Protein AF-0000000072264692 (afdb_homodimer)

Solvent-accessible surface area (backbone atoms only — not comparable to full-atom values): 5862 Å² total; per-residue (Å²): 126,86,72,78,76,50,57,58,57,48,31,52,51,46,29,54,54,33,54,54,47,29,55,50,27,54,73,52,68,33,67,65,50,26,48,38,32,51,54,33,30,50,49,28,50,50,49,37,49,54,50,61,74,71,109,126,86,72,78,78,51,56,58,54,48,30,53,52,48,29,54,53,32,53,54,47,28,54,51,27,54,74,52,68,35,68,66,48,26,49,37,33,51,53,35,30,50,49,27,50,51,50,37,49,52,50,60,72,71,108

Nearest PDB structures (foldseek):
  6zw4-assembly1_A  TM=9.712E-01  e=7.419E+00  Nostoc punctiforme
  6zw5-assembly1_A  TM=9.765E-01  e=9.019E+00  Nostoc punctiforme
  4b6x-assembly2_B  TM=6.486E-01  e=2.981E+00  Pseudomonas syringae pv. pisi
  6zw4-assembly1_A  TM=9.714E-01  e=7.419E+00  Nostoc punctiforme
  6zw5-assembly1_A  TM=9.768E-01  e=9.019E+00  Nostoc punctiforme

pLDDT: mean 96.24, std 6.37, range [61.22, 98.94]

Secondary structure (DSSP, 8-state):
--PPPPHHHHHHHHHHHHHHHHHHHHHTT-HHHHHHHHHHHHHHHHHHHHHHHH-/---PPPHHHHHHHHHHHHHHHHHHHHHTT-HHHHHHHHHHHHHHHHHHHHHHHH-

Structure (mmCIF, N/CA/C/O backbone):
data_AF-0000000072264692-model_v1
#
loop_
_entity.id
_entity.type
_entity.pdbx_description
1 polymer 'Uncharacterized protein'
#
loop_
_atom_site.group_PDB
_atom_site.id
_atom_site.type_symbol
_atom_site.label_atom_id
_atom_site.label_alt_id
_atom_site.label_comp_id
_atom_site.label_asym_id
_atom_site.label_entity_id
_atom_site.label_seq_id
_atom_site.pdbx_PDB_ins_code
_atom_site.Cartn_x
_atom_site.Cartn_y
_atom_site.Cartn_z
_atom_site.occupancy
_atom_site.B_iso_or_equiv
_atom_site.auth_seq_id
_atom_site.auth_comp_id
_atom_site.auth_asym_id
_atom_site.auth_atom_id
_atom_site.pdbx_PDB_model_num
ATOM 1 N N . MET A 1 1 ? -19.578 -17.266 -13.141 1 61.22 1 MET A N 1
ATOM 2 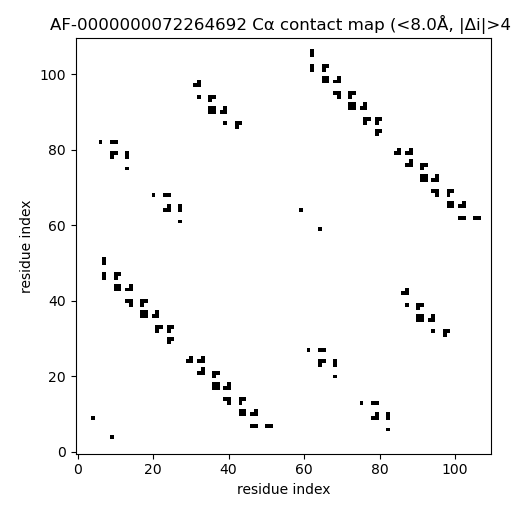C CA . MET A 1 1 ? -18.75 -17.562 -11.984 1 61.22 1 MET A CA 1
ATOM 3 C C . MET A 1 1 ? -17.531 -16.641 -11.945 1 61.22 1 MET A C 1
ATOM 5 O O . MET A 1 1 ? -16.891 -16.422 -12.969 1 61.22 1 MET A O 1
ATOM 9 N N . GLN A 1 2 ? -17.578 -15.75 -11.039 1 72.81 2 GLN A N 1
ATOM 10 C CA . GLN A 1 2 ? -16.422 -14.859 -11.102 1 72.81 2 GLN A CA 1
ATOM 11 C C . GLN A 1 2 ? -15.141 -15.609 -10.758 1 72.81 2 GLN A C 1
ATOM 13 O O . GLN A 1 2 ? -15.039 -16.219 -9.695 1 72.81 2 GLN A O 1
ATOM 18 N N . ARG A 1 3 ? -14.375 -16 -11.633 1 88.75 3 ARG A N 1
ATOM 19 C CA . ARG A 1 3 ? -13.117 -16.734 -11.477 1 88.75 3 ARG A CA 1
ATOM 20 C C . ARG A 1 3 ? -12.234 -16.078 -10.422 1 88.75 3 ARG A C 1
ATOM 22 O O . ARG A 1 3 ? -12.172 -14.852 -10.336 1 88.75 3 ARG A O 1
ATOM 29 N N . ARG A 1 4 ? -11.812 -16.969 -9.555 1 91.25 4 ARG A N 1
ATOM 30 C CA . ARG A 1 4 ? -10.867 -16.484 -8.547 1 91.25 4 ARG A CA 1
ATOM 31 C C . ARG A 1 4 ? -9.617 -15.914 -9.203 1 91.25 4 ARG A C 1
ATOM 33 O O . ARG A 1 4 ? -9.094 -16.484 -10.156 1 91.25 4 ARG A O 1
ATOM 40 N N . ALA A 1 5 ? -9.164 -14.805 -8.75 1 94.75 5 ALA A N 1
ATOM 41 C CA . ALA A 1 5 ? -7.965 -14.18 -9.305 1 94.75 5 ALA A CA 1
ATOM 42 C C . ALA A 1 5 ? -6.738 -15.062 -9.078 1 94.75 5 ALA A C 1
ATOM 44 O O . ALA A 1 5 ? -6.586 -15.664 -8.016 1 94.75 5 ALA A O 1
ATOM 45 N N . THR A 1 6 ? -5.867 -15.281 -10.086 1 95.56 6 THR A N 1
ATOM 46 C CA . THR A 1 6 ? -4.566 -15.93 -9.93 1 95.56 6 THR A CA 1
ATOM 47 C C . THR A 1 6 ? -3.629 -15.062 -9.094 1 95.56 6 THR A C 1
ATOM 49 O O . THR A 1 6 ? -3.883 -13.867 -8.906 1 95.56 6 THR A O 1
ATOM 52 N N . ARG A 1 7 ? -2.564 -15.578 -8.664 1 95.69 7 ARG A N 1
ATOM 53 C CA . ARG A 1 7 ? -1.562 -14.812 -7.93 1 95.69 7 ARG A CA 1
ATOM 54 C C . ARG A 1 7 ? -1.021 -13.664 -8.781 1 95.69 7 ARG A C 1
ATOM 56 O O . ARG A 1 7 ? -0.831 -12.555 -8.281 1 95.69 7 ARG A O 1
ATOM 63 N N . ARG A 1 8 ? -0.726 -13.969 -9.992 1 97 8 ARG A N 1
ATOM 64 C CA . ARG A 1 8 ? -0.216 -12.953 -10.906 1 97 8 ARG A CA 1
ATOM 65 C C . ARG A 1 8 ? -1.175 -11.773 -11.008 1 97 8 ARG A C 1
ATOM 67 O O . ARG A 1 8 ? -0.751 -10.617 -10.953 1 97 8 ARG A O 1
ATOM 74 N N . GLU A 1 9 ? -2.461 -12.094 -11.164 1 97.44 9 GLU A N 1
ATOM 75 C CA . GLU A 1 9 ? -3.477 -11.047 -11.242 1 97.44 9 GLU A CA 1
ATOM 76 C C . GLU A 1 9 ? -3.527 -10.234 -9.953 1 97.44 9 GLU A C 1
ATOM 78 O O . GLU A 1 9 ? -3.721 -9.016 -9.984 1 97.44 9 GLU A O 1
ATOM 83 N N . MET A 1 10 ? -3.4 -10.867 -8.883 1 98.06 10 MET A N 1
ATOM 84 C CA . MET A 1 10 ? -3.402 -10.195 -7.59 1 98.06 10 MET A CA 1
ATOM 85 C C . MET A 1 10 ? -2.217 -9.242 -7.469 1 98.06 10 MET A C 1
ATOM 87 O O . MET A 1 10 ? -2.373 -8.102 -7.039 1 98.06 10 MET A O 1
ATOM 91 N N . PHE A 1 11 ? -1.103 -9.656 -7.895 1 98.56 11 PHE A N 1
ATOM 92 C CA . PHE A 1 11 ? 0.084 -8.82 -7.789 1 98.56 11 PHE A CA 1
ATOM 93 C C . PHE A 1 11 ? 0.001 -7.641 -8.75 1 98.56 11 PHE A C 1
ATOM 95 O O . PHE A 1 11 ? 0.464 -6.539 -8.438 1 98.56 11 PHE A O 1
ATOM 102 N N . ILE A 1 12 ? -0.59 -7.855 -9.898 1 98.25 12 ILE A N 1
ATOM 103 C CA . ILE A 1 12 ? -0.785 -6.758 -10.844 1 98.25 12 ILE A CA 1
ATOM 104 C C . ILE A 1 12 ? -1.704 -5.707 -10.227 1 98.25 12 ILE A C 1
ATOM 106 O O . ILE A 1 12 ? -1.41 -4.512 -10.273 1 98.25 12 ILE A O 1
ATOM 110 N N . TYR A 1 13 ? -2.752 -6.188 -9.633 1 98.25 13 TYR A N 1
ATOM 111 C CA . TYR A 1 13 ? -3.676 -5.293 -8.945 1 98.25 13 TYR A CA 1
ATOM 112 C C . TYR A 1 13 ? -2.98 -4.566 -7.797 1 98.25 13 TYR A C 1
ATOM 114 O O . TYR A 1 13 ? -3.092 -3.346 -7.672 1 98.25 13 TYR A O 1
ATOM 122 N N . ILE A 1 14 ? -2.312 -5.219 -7.004 1 98.81 14 ILE A N 1
ATOM 123 C CA . ILE A 1 14 ? -1.606 -4.66 -5.855 1 98.81 14 ILE A CA 1
ATOM 124 C C . ILE A 1 14 ? -0.608 -3.607 -6.328 1 98.81 14 ILE A C 1
ATOM 126 O O . ILE A 1 14 ? -0.551 -2.506 -5.773 1 98.81 14 ILE A O 1
ATOM 130 N N . GLU A 1 15 ? 0.149 -3.965 -7.309 1 98.75 15 GLU A N 1
ATOM 131 C CA . GLU A 1 15 ? 1.149 -3.047 -7.844 1 98.75 15 GLU A CA 1
ATOM 132 C C . GLU A 1 15 ? 0.507 -1.749 -8.328 1 98.75 15 GLU A C 1
ATOM 134 O O . GLU A 1 15 ? 1.008 -0.659 -8.039 1 98.75 15 GLU A O 1
ATOM 139 N N . GLN A 1 16 ? -0.518 -1.842 -8.992 1 98.25 16 GLN A N 1
ATOM 140 C CA . GLN A 1 16 ? -1.222 -0.677 -9.523 1 98.25 16 GLN A CA 1
ATOM 141 C C . GLN A 1 16 ? -1.737 0.21 -8.391 1 98.25 16 GLN A C 1
ATOM 143 O O . GLN A 1 16 ? -1.591 1.434 -8.438 1 98.25 16 GLN A O 1
ATOM 148 N N . LEU A 1 17 ? -2.412 -0.403 -7.402 1 98.62 17 LEU A N 1
ATOM 149 C CA . LEU A 1 17 ? -2.951 0.359 -6.281 1 98.62 17 LEU A CA 1
ATOM 150 C C . LEU A 1 17 ? -1.831 1.024 -5.488 1 98.62 17 LEU A C 1
ATOM 152 O O . LEU A 1 17 ? -1.977 2.162 -5.035 1 98.62 17 LEU A O 1
ATOM 156 N N . ILE A 1 18 ? -0.698 0.346 -5.352 1 98.94 18 ILE A N 1
ATOM 157 C CA . ILE A 1 18 ? 0.431 0.907 -4.617 1 98.94 18 ILE A CA 1
ATOM 158 C C . ILE A 1 18 ? 0.963 2.137 -5.352 1 98.94 18 ILE A C 1
ATOM 160 O O . ILE A 1 18 ? 1.332 3.131 -4.719 1 98.94 18 ILE A O 1
ATOM 164 N N . ASP A 1 19 ? 1.047 2.061 -6.66 1 98.56 19 ASP A N 1
ATOM 165 C CA . ASP A 1 19 ? 1.462 3.223 -7.441 1 98.56 19 ASP A CA 1
ATOM 166 C C . ASP A 1 19 ? 0.601 4.441 -7.113 1 98.56 19 ASP A C 1
ATOM 168 O O . ASP A 1 19 ? 1.12 5.547 -6.941 1 98.56 19 ASP A O 1
ATOM 172 N N . GLU A 1 20 ? -0.678 4.273 -7.012 1 98.06 20 GLU A N 1
ATOM 173 C CA . GLU A 1 20 ? -1.602 5.355 -6.688 1 98.06 20 GLU A CA 1
ATOM 174 C C . GLU A 1 20 ? -1.376 5.867 -5.266 1 98.06 20 GLU A C 1
ATOM 176 O O . GLU A 1 20 ? -1.391 7.078 -5.027 1 98.06 20 GLU A O 1
ATOM 181 N N . LEU A 1 21 ? -1.174 4.926 -4.34 1 98.69 21 LEU A N 1
ATOM 182 C CA . LEU A 1 21 ? -0.946 5.301 -2.951 1 98.69 21 LEU A CA 1
ATOM 183 C C . LEU A 1 21 ? 0.354 6.086 -2.805 1 98.69 21 LEU A C 1
ATOM 185 O O . LEU A 1 21 ? 0.433 7.02 -2.006 1 98.69 21 LEU A O 1
ATOM 189 N N . ALA A 1 22 ? 1.395 5.746 -3.59 1 98.62 22 ALA A N 1
ATOM 190 C CA . ALA A 1 22 ? 2.66 6.473 -3.541 1 98.62 22 ALA A CA 1
ATOM 191 C C . ALA A 1 22 ? 2.477 7.922 -3.977 1 98.62 22 ALA A C 1
ATOM 193 O O . ALA A 1 22 ? 3.07 8.836 -3.393 1 98.62 22 ALA A O 1
ATOM 194 N N . LYS A 1 23 ? 1.721 8.133 -4.953 1 98.12 23 LYS A N 1
ATOM 195 C CA . LYS A 1 23 ? 1.426 9.484 -5.402 1 98.12 23 LYS A CA 1
ATOM 196 C C . LYS A 1 23 ? 0.707 10.281 -4.316 1 98.12 23 LYS A C 1
ATOM 198 O O . LYS A 1 23 ? 1.012 11.453 -4.094 1 98.12 23 LYS A O 1
ATOM 203 N N . LEU A 1 24 ? -0.264 9.633 -3.625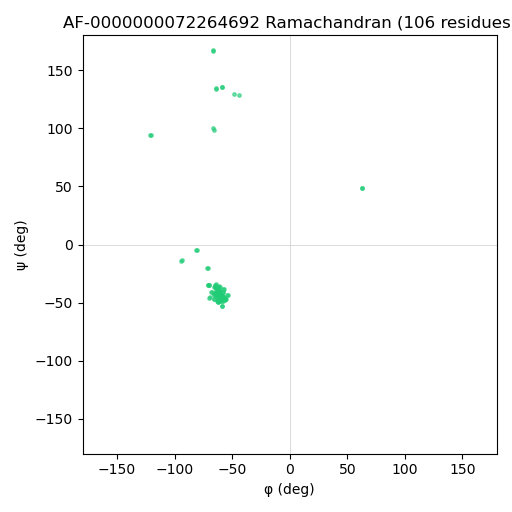 1 98.25 24 LEU A N 1
ATOM 204 C CA . LEU A 1 24 ? -0.958 10.289 -2.52 1 98.25 24 LEU A CA 1
ATOM 205 C C . LEU A 1 24 ? 0.009 10.609 -1.387 1 98.25 24 LEU A C 1
ATOM 207 O O . LEU A 1 24 ? -0.071 11.688 -0.785 1 98.25 24 LEU A O 1
ATOM 211 N N . ALA A 1 25 ? 0.876 9.68 -1.106 1 98.56 25 ALA A N 1
ATOM 212 C CA . ALA A 1 25 ? 1.854 9.883 -0.041 1 98.56 25 ALA A CA 1
ATOM 213 C C . ALA A 1 25 ? 2.781 11.055 -0.361 1 98.56 25 ALA A C 1
ATOM 215 O O . ALA A 1 25 ? 3.193 11.789 0.537 1 98.56 25 ALA 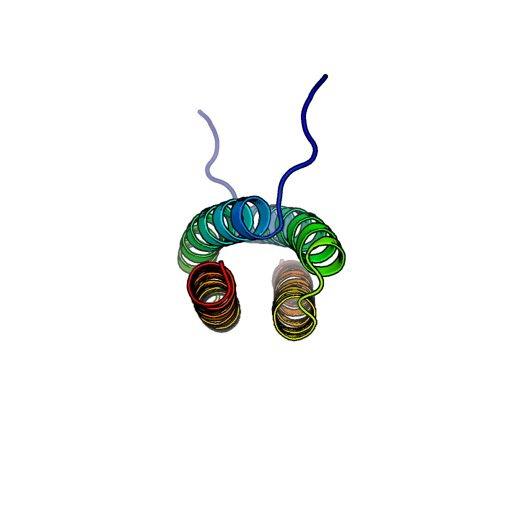A O 1
ATOM 216 N N . LYS A 1 26 ? 3.174 11.188 -1.603 1 98.31 26 LYS A N 1
ATOM 217 C CA . LYS A 1 26 ? 3.975 12.336 -2.033 1 98.31 26 LYS A CA 1
ATOM 218 C C . LYS A 1 26 ? 3.23 13.648 -1.798 1 98.31 26 LYS A C 1
ATOM 220 O O . LYS A 1 26 ? 3.803 14.602 -1.275 1 98.31 26 LYS A O 1
ATOM 225 N N . GLN A 1 27 ? 2.02 13.633 -2.107 1 97.56 27 GLN A N 1
ATOM 226 C CA . GLN A 1 27 ? 1.19 14.812 -1.888 1 97.56 27 GLN A CA 1
ATOM 227 C C . GLN A 1 27 ? 1.054 15.125 -0.399 1 97.56 27 GLN A C 1
ATOM 229 O O . GLN A 1 27 ? 1.004 16.281 -0.003 1 97.56 27 GLN A O 1
ATOM 234 N N . ALA A 1 28 ? 1.027 14.102 0.342 1 97.56 28 ALA A N 1
ATOM 235 C CA . ALA A 1 28 ? 0.881 14.234 1.788 1 97.56 28 ALA A CA 1
ATOM 236 C C . ALA A 1 28 ? 2.215 14.578 2.445 1 97.56 28 ALA A C 1
ATOM 238 O O . ALA A 1 28 ? 2.297 14.703 3.67 1 97.56 28 ALA A O 1
ATOM 239 N N . GLN A 1 29 ? 3.211 14.609 1.704 1 97.06 29 GLN A N 1
ATOM 240 C CA . GLN A 1 29 ? 4.535 15.023 2.166 1 97.06 29 GLN A CA 1
ATOM 241 C C . GLN A 1 29 ? 5.055 14.078 3.244 1 97.06 29 GLN A C 1
ATOM 243 O O . GLN A 1 29 ? 5.48 14.516 4.312 1 97.06 29 GLN A O 1
ATOM 248 N N . ASN A 1 30 ? 4.992 12.875 3.014 1 98.19 30 ASN A N 1
ATOM 249 C CA . ASN A 1 30 ? 5.562 11.844 3.875 1 98.19 30 ASN A CA 1
ATOM 250 C C . ASN A 1 30 ? 6.582 10.992 3.129 1 98.19 30 ASN A C 1
ATOM 252 O O . ASN A 1 30 ? 6.238 9.953 2.557 1 98.19 30 ASN A O 1
ATOM 256 N N . PRO A 1 31 ? 7.824 11.336 3.217 1 98.31 31 PRO A N 1
ATOM 257 C CA . PRO A 1 31 ? 8.875 10.664 2.441 1 98.31 31 PRO A CA 1
ATOM 258 C C . PRO A 1 31 ? 9.055 9.203 2.838 1 98.31 31 PRO A C 1
ATOM 260 O O . PRO A 1 31 ? 9.352 8.359 1.987 1 98.31 31 PRO A O 1
ATOM 263 N N . MET A 1 32 ? 8.891 8.984 4.133 1 98.5 32 MET A N 1
ATOM 264 C CA . MET A 1 32 ? 9.055 7.602 4.574 1 98.5 32 MET A CA 1
ATOM 265 C C . MET A 1 32 ? 7.965 6.707 3.986 1 98.5 32 MET A C 1
ATOM 267 O O . MET A 1 32 ? 8.242 5.59 3.545 1 98.5 32 MET A O 1
ATOM 271 N N . LEU A 1 33 ? 6.777 7.125 4.047 1 98.81 33 LEU A N 1
ATOM 272 C CA . LEU A 1 33 ? 5.68 6.355 3.471 1 98.81 33 LEU A CA 1
ATOM 273 C C . LEU A 1 33 ? 5.879 6.156 1.972 1 98.81 33 LEU A C 1
ATOM 275 O O . LEU A 1 33 ? 5.629 5.07 1.446 1 98.81 33 LEU A O 1
ATOM 279 N N . VAL A 1 34 ? 6.305 7.18 1.222 1 98.81 34 VAL A N 1
ATOM 280 C CA . VAL A 1 34 ? 6.617 7.07 -0.199 1 98.81 34 VAL A CA 1
ATOM 281 C C . VAL A 1 34 ? 7.66 5.977 -0.419 1 98.81 34 VAL A C 1
ATOM 283 O O . VAL A 1 34 ? 7.488 5.117 -1.286 1 98.81 34 VAL A O 1
ATOM 286 N N . TYR A 1 35 ? 8.664 6.027 0.364 1 98.81 35 TYR A N 1
ATOM 287 C CA . TYR A 1 35 ? 9.734 5.043 0.27 1 98.81 35 TYR A CA 1
ATOM 288 C C . TYR A 1 35 ? 9.203 3.631 0.474 1 98.81 35 TYR A C 1
ATOM 290 O O . TYR A 1 35 ? 9.469 2.736 -0.333 1 98.81 35 TYR A O 1
ATOM 298 N N . LEU A 1 36 ? 8.484 3.406 1.558 1 98.88 36 LEU A N 1
ATOM 299 C CA . LEU A 1 36 ? 7.945 2.086 1.874 1 98.88 36 LEU A CA 1
ATOM 300 C C . LEU A 1 36 ? 7.047 1.582 0.75 1 98.88 36 LEU A C 1
ATOM 302 O O .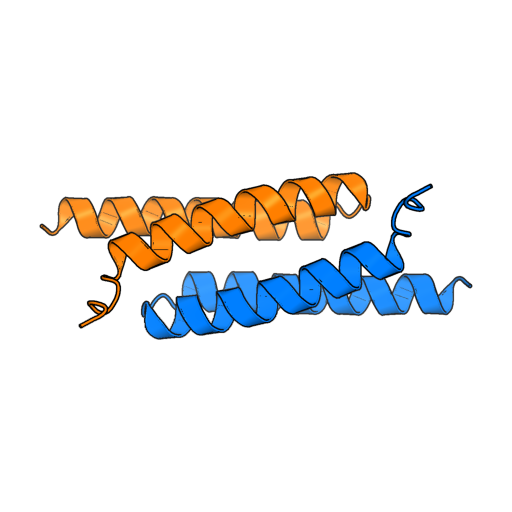 LEU A 1 36 ? 7.121 0.412 0.367 1 98.88 36 LEU A O 1
ATOM 306 N N . LEU A 1 37 ? 6.23 2.439 0.173 1 98.94 37 LEU A N 1
ATOM 307 C CA . LEU A 1 37 ? 5.316 2.059 -0.899 1 98.94 37 LEU A CA 1
ATOM 308 C C . LEU A 1 37 ? 6.082 1.76 -2.184 1 98.94 37 LEU A C 1
ATOM 310 O O . LEU A 1 37 ? 5.703 0.863 -2.941 1 98.94 37 LEU A O 1
ATOM 314 N N . GLU A 1 38 ? 7.148 2.486 -2.416 1 98.88 38 GLU A N 1
ATOM 315 C CA . GLU A 1 38 ? 7.965 2.211 -3.594 1 98.88 38 GLU A CA 1
ATOM 316 C C . GLU A 1 38 ? 8.672 0.867 -3.473 1 98.88 38 GLU A C 1
ATOM 318 O O . GLU A 1 38 ? 8.773 0.121 -4.449 1 98.88 38 GLU A O 1
ATOM 323 N N . MET A 1 39 ? 9.172 0.548 -2.312 1 98.94 39 MET A N 1
ATOM 324 C CA . MET A 1 39 ? 9.758 -0.769 -2.074 1 98.94 39 MET A CA 1
ATOM 325 C C . MET A 1 39 ? 8.719 -1.869 -2.285 1 98.94 39 MET A C 1
ATOM 327 O O . MET A 1 39 ? 9.031 -2.918 -2.854 1 98.94 39 MET A O 1
ATOM 331 N N . ALA A 1 40 ? 7.516 -1.641 -1.736 1 98.94 40 ALA A N 1
ATOM 332 C CA . ALA A 1 40 ? 6.426 -2.602 -1.899 1 98.94 40 ALA A CA 1
ATOM 333 C C . ALA A 1 40 ? 6.062 -2.773 -3.371 1 98.94 40 ALA A C 1
ATOM 335 O O . ALA A 1 40 ? 5.785 -3.887 -3.824 1 98.94 40 ALA A O 1
ATOM 336 N N . GLN A 1 41 ? 6.051 -1.688 -4.113 1 98.88 41 GLN A N 1
ATOM 337 C CA . GLN A 1 41 ? 5.773 -1.737 -5.543 1 98.88 41 GLN A CA 1
ATOM 338 C C . GLN A 1 41 ? 6.789 -2.613 -6.27 1 98.88 41 GLN A C 1
ATOM 340 O O . GLN A 1 41 ? 6.422 -3.424 -7.125 1 98.88 41 GLN A O 1
ATOM 345 N N . GLU A 1 42 ? 8.047 -2.426 -5.996 1 98.69 42 GLU A N 1
ATOM 346 C CA . GLU A 1 42 ? 9.109 -3.246 -6.57 1 98.69 42 GLU A CA 1
ATOM 347 C C . GLU A 1 42 ? 8.914 -4.719 -6.227 1 98.69 42 GLU A C 1
ATOM 349 O O . GLU A 1 42 ? 9.078 -5.59 -7.082 1 98.69 42 GLU A O 1
ATOM 354 N N . GLU A 1 43 ? 8.609 -4.977 -4.992 1 98.88 43 GLU A N 1
ATOM 355 C CA . GLU A 1 43 ? 8.367 -6.344 -4.551 1 98.88 43 GLU A CA 1
ATOM 356 C C . GLU A 1 43 ? 7.23 -6.984 -5.34 1 98.88 43 GLU A C 1
ATOM 358 O O . GLU A 1 43 ? 7.328 -8.148 -5.746 1 98.88 43 GLU A O 1
ATOM 363 N N . ALA A 1 44 ? 6.148 -6.262 -5.52 1 98.75 44 ALA A N 1
ATOM 364 C CA . ALA A 1 44 ? 5.023 -6.77 -6.301 1 98.75 44 ALA A CA 1
ATOM 365 C C . ALA A 1 44 ? 5.441 -7.055 -7.738 1 98.75 44 ALA A C 1
ATOM 367 O O . ALA A 1 44 ? 5.094 -8.094 -8.297 1 98.75 44 ALA A O 1
ATOM 368 N N . ARG A 1 45 ? 6.176 -6.148 -8.305 1 98.38 45 ARG A N 1
ATOM 369 C CA . ARG A 1 45 ? 6.652 -6.332 -9.672 1 98.38 45 ARG A CA 1
ATOM 370 C C . ARG A 1 45 ? 7.52 -7.578 -9.781 1 98.38 45 ARG A C 1
ATOM 372 O O . ARG A 1 45 ? 7.371 -8.359 -10.727 1 98.38 45 ARG A O 1
ATOM 379 N N . ASP A 1 46 ? 8.469 -7.699 -8.867 1 98.5 46 ASP A N 1
ATOM 380 C CA . ASP A 1 46 ? 9.336 -8.867 -8.852 1 98.5 46 ASP A CA 1
ATOM 381 C C . ASP A 1 46 ? 8.531 -10.156 -8.742 1 98.5 46 ASP A C 1
ATOM 383 O O . ASP A 1 46 ? 8.898 -11.18 -9.32 1 98.5 46 ASP A O 1
ATOM 387 N N . SER A 1 47 ? 7.5 -10.102 -7.961 1 98.19 47 SER A N 1
ATOM 388 C CA . SER A 1 47 ? 6.641 -11.266 -7.773 1 98.19 47 SER A CA 1
ATOM 389 C C . SER A 1 47 ? 5.945 -11.656 -9.078 1 98.19 47 SER A C 1
ATOM 391 O O . SER A 1 47 ? 5.77 -12.844 -9.359 1 98.19 47 SER A O 1
ATOM 393 N N . ILE A 1 48 ? 5.551 -10.68 -9.844 1 98.06 48 ILE A N 1
ATOM 394 C CA . ILE A 1 48 ? 4.953 -10.922 -11.156 1 98.06 48 ILE A CA 1
ATOM 395 C C . ILE A 1 48 ? 5.957 -11.648 -12.055 1 98.06 48 ILE A C 1
ATOM 397 O O . ILE A 1 48 ? 5.617 -12.641 -12.703 1 98.06 48 ILE A O 1
ATOM 401 N N . GLU A 1 49 ? 7.148 -11.125 -11.992 1 97.69 49 GLU A N 1
ATOM 402 C CA . GLU A 1 49 ? 8.211 -11.695 -12.812 1 97.69 49 GLU A CA 1
ATOM 403 C C . GLU A 1 49 ? 8.508 -13.141 -12.398 1 97.69 49 GLU A C 1
ATOM 405 O O . GLU A 1 49 ? 8.711 -14.008 -13.258 1 97.69 49 GLU A O 1
ATOM 410 N N . GLN A 1 50 ? 8.562 -13.352 -11.141 1 97.25 50 GLN A N 1
ATOM 411 C CA . GLN A 1 50 ? 8.844 -14.688 -10.625 1 97.25 50 GLN A CA 1
ATOM 412 C C . GLN A 1 50 ? 7.773 -15.68 -11.047 1 97.25 50 GLN A C 1
ATOM 414 O O . GLN A 1 50 ? 8.086 -16.812 -11.43 1 97.25 50 GLN A O 1
ATOM 419 N N . ILE A 1 51 ? 6.617 -15.32 -11.055 1 96.44 51 ILE A N 1
ATOM 420 C CA . ILE A 1 51 ? 5.512 -16.188 -11.438 1 96.44 51 ILE A CA 1
ATOM 421 C C . ILE A 1 51 ? 5.57 -16.469 -12.938 1 96.44 51 ILE A C 1
ATOM 423 O O . ILE A 1 51 ? 5.371 -17.609 -13.375 1 96.44 51 ILE A O 1
ATOM 427 N N . THR A 1 52 ? 5.789 -15.352 -13.609 1 95.12 52 THR A N 1
ATOM 428 C CA . THR A 1 52 ? 5.848 -15.469 -15.062 1 95.12 52 THR A CA 1
ATOM 429 C C . THR A 1 52 ? 6.988 -16.391 -15.484 1 95.12 52 THR A C 1
ATOM 431 O O . THR A 1 52 ? 6.848 -17.172 -16.438 1 95.12 52 THR A O 1
ATOM 434 N N . ALA A 1 53 ? 8.07 -16.312 -14.711 1 95.62 53 ALA A N 1
ATOM 435 C CA . ALA A 1 53 ? 9.242 -17.109 -15.023 1 95.62 53 ALA A CA 1
ATOM 436 C C . ALA A 1 53 ? 8.992 -18.594 -14.719 1 95.62 53 ALA A C 1
ATOM 438 O O . ALA A 1 53 ? 9.688 -19.469 -15.234 1 95.62 53 ALA A O 1
ATOM 439 N N . GLN A 1 54 ? 8 -18.891 -13.867 1 92.56 54 GLN A N 1
ATOM 440 C CA . GLN A 1 54 ? 7.688 -20.25 -13.445 1 92.56 54 GLN A CA 1
ATOM 441 C C . GLN A 1 54 ? 6.594 -20.859 -14.32 1 92.56 54 GLN A C 1
ATOM 443 O O . GLN A 1 54 ? 6.297 -22.047 -14.219 1 92.56 54 GLN A O 1
ATOM 448 N N . ASP A 1 55 ? 5.852 -20.141 -15.133 1 83.75 55 ASP A N 1
ATOM 449 C CA . ASP A 1 55 ? 4.824 -20.641 -16.047 1 83.75 55 ASP A CA 1
ATOM 450 C C . ASP A 1 55 ? 5.441 -21.172 -17.328 1 83.75 55 ASP A C 1
ATOM 452 O O . ASP A 1 55 ? 4.977 -22.172 -17.891 1 83.75 55 ASP A O 1
ATOM 456 N N . MET B 1 1 ? -17.938 22.625 -4.34 1 61.31 1 MET B N 1
ATOM 457 C CA . MET B 1 1 ? -16.484 22.562 -4.516 1 61.31 1 MET B CA 1
ATOM 458 C C . MET B 1 1 ? -15.898 21.391 -3.744 1 61.31 1 MET B C 1
ATOM 460 O O . MET B 1 1 ? -16.281 21.141 -2.602 1 61.31 1 MET B O 1
ATOM 464 N N . GLN B 1 2 ? -15.477 20.438 -4.5 1 73.19 2 GLN B N 1
ATOM 465 C CA . GLN B 1 2 ? -14.992 19.312 -3.703 1 73.19 2 GLN B CA 1
ATOM 466 C C . GLN B 1 2 ? -13.742 19.703 -2.91 1 73.19 2 GLN B C 1
ATOM 468 O O . GLN B 1 2 ? -12.75 20.156 -3.484 1 73.19 2 GLN B O 1
ATOM 473 N N . ARG B 1 3 ? -13.805 20.031 -1.729 1 88.75 3 ARG B N 1
ATOM 474 C CA . ARG B 1 3 ? -12.727 20.406 -0.832 1 88.75 3 ARG B CA 1
ATOM 475 C C . ARG B 1 3 ? -11.539 19.469 -0.963 1 88.75 3 ARG B C 1
ATOM 477 O O . ARG B 1 3 ?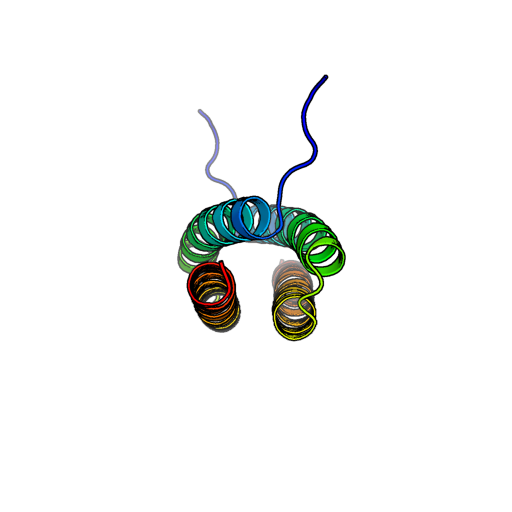 -11.719 18.25 -1.123 1 88.75 3 ARG B O 1
ATOM 484 N N . ARG B 1 4 ? -10.422 20.125 -1.147 1 91.31 4 ARG B N 1
ATOM 485 C CA . ARG B 1 4 ? -9.195 19.344 -1.183 1 91.31 4 ARG B CA 1
ATOM 486 C C . ARG B 1 4 ? -9 18.562 0.115 1 91.31 4 ARG B C 1
ATOM 488 O O . ARG B 1 4 ? -9.227 19.094 1.204 1 91.31 4 ARG B O 1
ATOM 495 N N . ALA B 1 5 ? -8.633 17.344 0.02 1 94.88 5 ALA B N 1
ATOM 496 C CA . ALA B 1 5 ? -8.414 16.531 1.208 1 94.88 5 ALA B CA 1
ATOM 497 C C . ALA B 1 5 ? -7.258 17.062 2.045 1 94.88 5 ALA B C 1
ATOM 499 O O . ALA B 1 5 ? -6.242 17.5 1.502 1 94.88 5 ALA B O 1
ATOM 500 N N . THR B 1 6 ? -7.391 17.188 3.387 1 95.56 6 THR B N 1
ATOM 501 C CA . THR B 1 6 ? -6.297 17.5 4.297 1 95.56 6 THR B CA 1
ATOM 502 C C . THR B 1 6 ? -5.281 16.359 4.336 1 95.56 6 THR B C 1
ATOM 504 O O . THR B 1 6 ? -5.578 15.25 3.908 1 95.56 6 THR B O 1
ATOM 507 N N . ARG B 1 7 ? -4.16 16.594 4.875 1 95.75 7 ARG B N 1
ATOM 508 C CA . ARG B 1 7 ? -3.154 15.539 5.039 1 95.75 7 ARG B CA 1
ATOM 509 C C . ARG B 1 7 ? -3.691 14.398 5.891 1 95.75 7 ARG B C 1
ATOM 511 O O . ARG B 1 7 ? -3.461 13.227 5.578 1 95.75 7 ARG B O 1
ATOM 518 N N . ARG B 1 8 ? -4.32 14.742 6.953 1 97.06 8 ARG B N 1
ATOM 519 C CA . ARG B 1 8 ? -4.902 13.734 7.844 1 97.06 8 ARG B CA 1
ATOM 520 C C . ARG B 1 8 ? -5.859 12.82 7.082 1 97.06 8 ARG B C 1
ATOM 522 O O . ARG B 1 8 ? -5.805 11.602 7.234 1 97.06 8 ARG B O 1
ATOM 529 N N . GLU B 1 9 ? -6.734 13.43 6.277 1 97.5 9 GLU B N 1
ATOM 530 C CA . GLU B 1 9 ? -7.68 12.656 5.473 1 97.5 9 GLU B CA 1
ATOM 531 C C . GLU B 1 9 ? -6.949 11.75 4.484 1 97.5 9 GLU B C 1
ATOM 533 O O . GLU B 1 9 ? -7.379 10.617 4.242 1 97.5 9 GLU B O 1
ATOM 538 N N . MET B 1 10 ? -5.934 12.242 3.93 1 98.06 10 MET B N 1
ATOM 539 C CA . MET B 1 10 ? -5.141 11.461 2.988 1 98.06 10 MET B CA 1
ATOM 540 C C . MET B 1 10 ? -4.504 10.258 3.68 1 98.06 10 MET B C 1
ATOM 542 O O . MET B 1 10 ? -4.543 9.141 3.158 1 98.06 10 MET B O 1
ATOM 546 N N . PHE B 1 11 ? -4.012 10.445 4.816 1 98.5 11 PHE B N 1
ATOM 547 C CA . PHE B 1 11 ? -3.363 9.352 5.531 1 98.5 11 PHE B CA 1
ATOM 548 C C . PHE B 1 11 ? -4.391 8.328 6 1 98.5 11 PHE B C 1
ATOM 550 O O . PHE B 1 11 ? -4.113 7.125 6.016 1 98.5 11 PHE B O 1
ATOM 557 N N . ILE B 1 12 ? -5.566 8.789 6.359 1 98.31 12 ILE B N 1
ATOM 558 C CA . ILE B 1 12 ? -6.633 7.871 6.738 1 98.31 12 ILE B CA 1
ATOM 559 C C . ILE B 1 12 ? -7.008 6.996 5.543 1 98.31 12 ILE B C 1
ATOM 561 O O . ILE B 1 12 ? -7.125 5.777 5.668 1 98.31 12 ILE B O 1
ATOM 565 N N . TYR B 1 13 ? -7.133 7.629 4.43 1 98.31 13 TYR B N 1
ATOM 566 C CA . TYR B 1 13 ? -7.422 6.902 3.199 1 98.31 13 TYR B CA 1
ATOM 567 C C . TYR B 1 13 ? -6.301 5.926 2.867 1 98.31 13 TYR B C 1
ATOM 569 O O . TYR B 1 13 ? -6.555 4.754 2.58 1 98.31 13 TYR B O 1
ATOM 577 N N . ILE B 1 14 ? -5.141 6.328 2.881 1 98.81 14 ILE B N 1
ATOM 578 C CA . ILE B 1 14 ? -3.975 5.508 2.57 1 98.81 14 ILE B CA 1
ATOM 579 C C . ILE B 1 14 ? -3.92 4.309 3.514 1 98.81 14 ILE B C 1
ATOM 581 O O . ILE B 1 14 ? -3.729 3.172 3.074 1 98.81 14 ILE B O 1
ATOM 585 N N . GLU B 1 15 ? -4.074 4.574 4.77 1 98.75 15 GLU B N 1
ATOM 586 C CA . GLU B 1 15 ? -4.039 3.51 5.77 1 98.75 15 GLU B CA 1
ATOM 587 C C . GLU B 1 15 ? -5.098 2.451 5.488 1 98.75 15 GLU B C 1
ATOM 589 O O . GLU B 1 15 ? -4.82 1.252 5.559 1 98.75 15 GLU B O 1
ATOM 594 N N . GLN B 1 16 ? -6.223 2.838 5.195 1 98.25 16 GLN B N 1
ATOM 595 C CA . GLN B 1 16 ? -7.324 1.923 4.91 1 98.25 16 GLN B CA 1
ATOM 596 C C . GLN B 1 16 ? -7.023 1.066 3.684 1 98.25 16 GLN B C 1
ATOM 598 O O . GLN B 1 16 ? -7.242 -0.146 3.699 1 98.25 16 GLN B O 1
ATOM 603 N N . LEU B 1 17 ? -6.598 1.735 2.594 1 98.69 17 LEU B N 1
ATOM 604 C CA . LEU B 1 17 ? -6.293 1.006 1.368 1 98.69 17 LEU B CA 1
ATOM 605 C C . LEU B 1 17 ? -5.148 0.024 1.59 1 98.69 17 LEU B C 1
ATOM 607 O O . LEU B 1 17 ? -5.168 -1.092 1.064 1 98.69 17 LEU B O 1
ATOM 611 N N . ILE B 1 18 ? -4.16 0.404 2.396 1 98.94 18 ILE B N 1
ATOM 612 C CA . ILE B 1 18 ? -3.023 -0.47 2.672 1 98.94 18 ILE B CA 1
ATOM 613 C C . ILE B 1 18 ? -3.498 -1.71 3.428 1 98.94 18 ILE B C 1
ATOM 615 O O . ILE B 1 18 ? -3.023 -2.82 3.17 1 98.94 18 ILE B O 1
ATOM 619 N N . ASP B 1 19 ? -4.387 -1.528 4.371 1 98.62 19 ASP B N 1
ATOM 620 C CA . ASP B 1 19 ? -4.953 -2.67 5.082 1 98.62 19 ASP B CA 1
ATOM 621 C C . ASP B 1 19 ? -5.547 -3.688 4.109 1 98.62 19 ASP B C 1
ATOM 623 O O . ASP B 1 19 ? -5.344 -4.895 4.262 1 98.62 19 ASP B O 1
ATOM 627 N N . GLU B 1 20 ? -6.25 -3.246 3.135 1 98.06 20 GLU B N 1
ATOM 628 C CA . GLU B 1 20 ? -6.852 -4.117 2.129 1 98.06 20 GLU B CA 1
ATOM 629 C C . GLU B 1 20 ? -5.781 -4.809 1.286 1 98.06 20 GLU B C 1
ATOM 631 O O . GLU B 1 20 ? -5.891 -6 0.992 1 98.06 20 GLU B O 1
ATOM 636 N N . LEU B 1 21 ? -4.762 -4.031 0.896 1 98.75 21 LEU B N 1
ATOM 637 C CA . LEU B 1 21 ? -3.68 -4.586 0.091 1 98.75 21 LEU B CA 1
ATOM 638 C C . LEU B 1 21 ? -2.918 -5.652 0.867 1 98.75 21 LEU B C 1
ATOM 640 O O . LEU B 1 21 ? -2.494 -6.66 0.293 1 98.75 21 LEU B O 1
ATOM 644 N N . ALA B 1 22 ? -2.756 -5.484 2.195 1 98.62 22 ALA B N 1
ATOM 645 C CA . ALA B 1 22 ? -2.072 -6.48 3.016 1 98.62 22 ALA B CA 1
ATOM 646 C C . ALA B 1 22 ? -2.838 -7.801 3.027 1 98.62 22 ALA B C 1
ATOM 648 O O . ALA B 1 22 ? -2.234 -8.875 2.975 1 98.62 22 ALA B O 1
ATOM 649 N N . LYS B 1 23 ? -4.086 -7.73 3.111 1 98.12 23 LYS B N 1
ATOM 650 C CA . LYS B 1 23 ? -4.91 -8.93 3.059 1 98.12 23 LYS B CA 1
ATOM 651 C C . LYS B 1 23 ? -4.75 -9.648 1.721 1 98.12 23 LYS B C 1
ATOM 653 O O . LYS B 1 23 ? -4.656 -10.875 1.675 1 98.12 23 LYS B O 1
ATOM 658 N N . LEU B 1 24 ? -4.727 -8.875 0.609 1 98.25 24 LEU B N 1
ATOM 659 C CA . LEU B 1 24 ? -4.508 -9.461 -0.708 1 98.25 24 LEU B CA 1
ATOM 660 C C . LEU B 1 24 ? -3.129 -10.109 -0.794 1 98.25 24 LEU B C 1
ATOM 662 O O . LEU B 1 24 ? -2.98 -11.195 -1.369 1 98.25 24 LEU B O 1
ATOM 666 N N . ALA B 1 25 ? -2.15 -9.438 -0.258 1 98.56 25 ALA B N 1
ATOM 667 C CA . ALA B 1 25 ? -0.788 -9.969 -0.277 1 98.56 25 ALA B CA 1
ATOM 668 C C . ALA B 1 25 ? -0.696 -11.273 0.5 1 98.56 25 ALA B C 1
ATOM 670 O O . ALA B 1 25 ? 0.062 -12.172 0.125 1 98.56 25 ALA B O 1
ATOM 671 N N . LYS B 1 26 ? -1.39 -11.367 1.624 1 98.31 26 LYS B N 1
ATOM 672 C CA . LYS B 1 26 ? -1.453 -12.609 2.385 1 98.31 26 LYS B CA 1
ATOM 673 C C . LYS B 1 26 ? -2.057 -13.734 1.547 1 98.31 26 LYS B C 1
ATOM 675 O O . LYS B 1 26 ? -1.524 -14.852 1.516 1 98.31 26 LYS B O 1
ATOM 680 N N . GLN B 1 27 ? -3.061 -13.43 0.866 1 97.62 27 GLN B N 1
ATOM 681 C CA . GLN B 1 27 ? -3.699 -14.398 -0.012 1 97.62 27 GLN B CA 1
ATOM 682 C C . GLN B 1 27 ? -2.764 -14.82 -1.143 1 97.62 27 GLN B C 1
ATOM 684 O O . GLN B 1 27 ? -2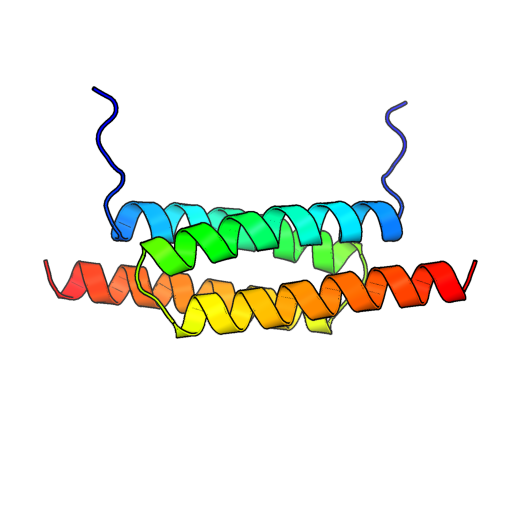.773 -15.977 -1.566 1 97.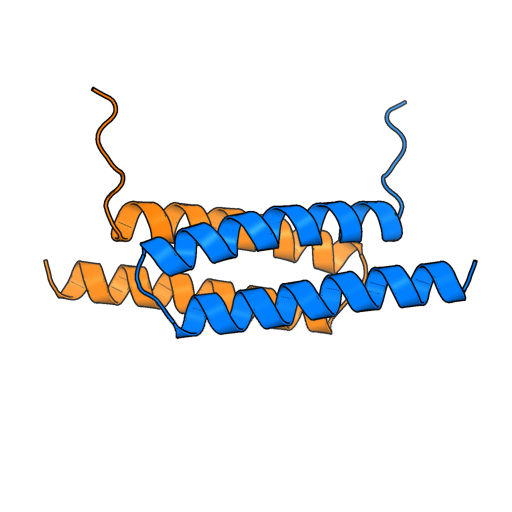62 27 GLN B O 1
ATOM 689 N N . ALA B 1 28 ? -2 -13.906 -1.546 1 97.56 28 ALA B N 1
ATOM 690 C CA . ALA B 1 28 ? -1.062 -14.148 -2.637 1 97.56 28 ALA B CA 1
ATOM 691 C C . ALA B 1 28 ? 0.194 -14.852 -2.133 1 97.56 28 ALA B C 1
ATOM 693 O O . ALA B 1 28 ? 1.12 -15.117 -2.904 1 97.56 28 ALA B O 1
ATOM 694 N N . GLN B 1 29 ? 0.289 -15.039 -0.917 1 97.06 29 GLN B N 1
ATOM 695 C CA . GLN B 1 29 ? 1.381 -15.781 -0.295 1 97.06 29 GLN B CA 1
ATOM 696 C C . GLN B 1 29 ? 2.721 -15.094 -0.54 1 97.06 29 GLN B C 1
ATOM 698 O O . GLN B 1 29 ? 3.68 -15.727 -0.983 1 97.06 29 GLN B O 1
ATOM 703 N N . ASN B 1 30 ? 2.775 -13.883 -0.318 1 98.25 30 ASN B N 1
ATOM 704 C CA . ASN B 1 30 ? 4.008 -13.102 -0.376 1 98.25 30 ASN B CA 1
ATOM 705 C C . ASN B 1 30 ? 4.312 -12.438 0.962 1 98.25 30 ASN B C 1
ATOM 707 O O . ASN B 1 30 ? 3.906 -11.297 1.2 1 98.25 30 ASN B O 1
ATOM 711 N N . PRO B 1 31 ? 5.09 -13.047 1.777 1 98.31 31 PRO B N 1
ATOM 712 C CA . PRO B 1 31 ? 5.348 -12.562 3.135 1 98.31 31 PRO B CA 1
ATOM 713 C C . PRO B 1 31 ? 6.09 -11.227 3.152 1 98.31 31 PRO B C 1
ATOM 715 O O . PRO B 1 31 ? 5.844 -10.391 4.023 1 98.31 31 PRO B O 1
ATOM 718 N N . MET B 1 32 ? 6.977 -11.117 2.184 1 98.56 32 MET B N 1
ATOM 719 C CA . MET B 1 32 ? 7.723 -9.859 2.145 1 98.56 32 MET B CA 1
ATOM 720 C C . MET B 1 32 ? 6.797 -8.688 1.835 1 98.56 32 MET B C 1
ATOM 722 O O . MET B 1 32 ? 6.906 -7.625 2.449 1 98.56 32 MET B O 1
ATOM 726 N N . LEU B 1 33 ? 5.98 -8.82 0.881 1 98.81 33 LEU B N 1
ATOM 727 C CA . LEU B 1 33 ? 5.031 -7.77 0.538 1 98.81 33 LEU B CA 1
ATOM 728 C C . LEU B 1 33 ? 4.105 -7.465 1.714 1 98.81 33 LEU B C 1
ATOM 730 O O . LEU B 1 33 ? 3.811 -6.301 1.992 1 98.81 33 LEU B O 1
ATOM 734 N N . VAL B 1 34 ? 3.6 -8.484 2.424 1 98.81 34 VAL B N 1
ATOM 735 C CA . VAL B 1 34 ? 2.781 -8.305 3.619 1 98.81 34 VAL B CA 1
ATOM 736 C C . VAL B 1 34 ? 3.537 -7.461 4.641 1 98.81 34 VAL B C 1
ATOM 738 O O . VAL B 1 34 ? 2.988 -6.5 5.191 1 98.81 34 VAL B O 1
ATOM 741 N N . TYR B 1 35 ? 4.746 -7.809 4.848 1 98.81 35 TYR B N 1
ATOM 742 C CA . TYR B 1 35 ? 5.59 -7.094 5.797 1 98.81 35 TYR B CA 1
ATOM 743 C C . TYR B 1 35 ? 5.715 -5.625 5.414 1 98.81 35 TYR B C 1
ATOM 745 O O . TYR B 1 35 ? 5.496 -4.738 6.242 1 98.81 35 TYR B O 1
ATOM 753 N N . LEU B 1 36 ? 6.105 -5.363 4.184 1 98.88 36 LEU B N 1
ATOM 754 C CA . LEU B 1 36 ? 6.293 -3.994 3.711 1 98.88 36 LEU B CA 1
ATOM 755 C C . LEU B 1 36 ? 5.008 -3.188 3.857 1 98.88 36 LEU B C 1
ATOM 757 O O . LEU B 1 36 ? 5.039 -2.033 4.289 1 98.88 36 LEU B O 1
ATOM 761 N N . LEU B 1 37 ? 3.859 -3.77 3.561 1 98.94 37 LEU B N 1
ATOM 762 C CA . LEU B 1 37 ? 2.574 -3.084 3.65 1 98.94 37 LEU B CA 1
ATOM 763 C C . LEU B 1 37 ? 2.189 -2.836 5.105 1 98.94 37 LEU B C 1
ATOM 765 O O . LEU B 1 37 ? 1.597 -1.805 5.43 1 98.94 37 LEU B O 1
ATOM 769 N N . GLU B 1 38 ? 2.537 -3.756 5.969 1 98.88 38 GLU B N 1
ATOM 770 C CA . GLU B 1 38 ? 2.258 -3.557 7.387 1 98.88 38 GLU B CA 1
ATOM 771 C C . GLU B 1 38 ? 3.109 -2.428 7.961 1 98.88 38 G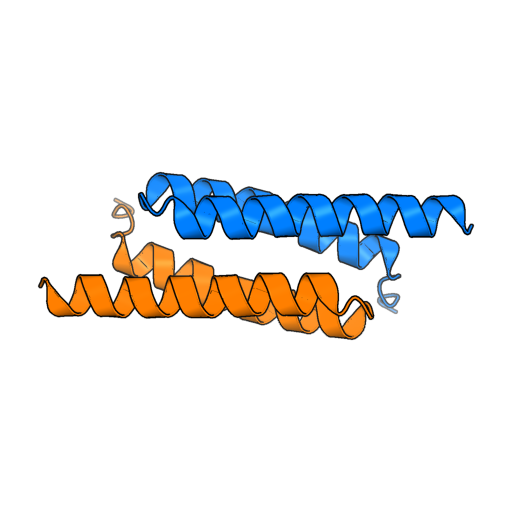LU B C 1
ATOM 773 O O . GLU B 1 38 ? 2.625 -1.627 8.766 1 98.88 38 GLU B O 1
ATOM 778 N N . MET B 1 39 ? 4.344 -2.348 7.582 1 98.94 39 MET B N 1
ATOM 779 C CA . MET B 1 39 ? 5.195 -1.229 7.984 1 98.94 39 MET B CA 1
ATOM 780 C C . MET B 1 39 ? 4.629 0.093 7.477 1 98.94 39 MET B C 1
ATOM 782 O O . MET B 1 39 ? 4.652 1.098 8.195 1 98.94 39 MET B O 1
ATOM 786 N N . ALA B 1 40 ? 4.199 0.089 6.199 1 98.94 40 ALA B N 1
ATOM 787 C CA . ALA B 1 40 ? 3.604 1.283 5.605 1 98.94 40 ALA B CA 1
ATOM 788 C C . ALA B 1 40 ? 2.328 1.683 6.344 1 98.94 40 ALA B C 1
ATOM 790 O O . ALA B 1 40 ? 2.07 2.871 6.551 1 98.94 40 ALA B O 1
ATOM 791 N N . GLN B 1 41 ? 1.53 0.709 6.738 1 98.88 41 GLN B N 1
ATOM 792 C CA . GLN B 1 41 ? 0.313 0.964 7.5 1 98.88 41 GLN B CA 1
ATOM 793 C C . GLN B 1 41 ? 0.627 1.654 8.828 1 98.88 41 GLN B C 1
ATOM 795 O O . GLN B 1 41 ? -0.049 2.611 9.211 1 98.88 41 GLN B O 1
ATOM 800 N N . GLU B 1 42 ? 1.601 1.152 9.547 1 98.69 42 GLU B N 1
ATOM 801 C CA . GLU B 1 42 ? 2.047 1.766 10.789 1 98.69 42 GLU B CA 1
ATOM 802 C C . GLU B 1 42 ? 2.508 3.203 10.57 1 98.69 42 GLU B C 1
ATOM 804 O O . GLU B 1 42 ? 2.18 4.094 11.352 1 98.69 42 GLU B O 1
ATOM 809 N N . GLU B 1 43 ? 3.283 3.393 9.539 1 98.88 43 GLU B N 1
ATOM 810 C CA . GLU B 1 43 ? 3.762 4.73 9.203 1 98.88 43 GLU B CA 1
ATOM 811 C C . GLU B 1 43 ? 2.598 5.688 8.961 1 98.88 43 GLU B C 1
ATOM 813 O O . GLU B 1 43 ? 2.625 6.832 9.422 1 98.88 43 GLU B O 1
ATOM 818 N N . ALA B 1 44 ? 1.608 5.246 8.219 1 98.75 44 ALA B N 1
ATOM 819 C CA . ALA B 1 44 ? 0.431 6.074 7.973 1 98.75 44 ALA B CA 1
ATOM 820 C C . ALA B 1 44 ? -0.295 6.402 9.273 1 98.75 44 ALA B C 1
ATOM 822 O O . ALA B 1 44 ? -0.7 7.543 9.492 1 98.75 44 ALA B O 1
ATOM 823 N N . ARG B 1 45 ? -0.439 5.422 10.102 1 98.38 45 ARG B N 1
ATOM 824 C CA . ARG B 1 45 ? -1.096 5.629 11.383 1 98.38 45 ARG B CA 1
ATOM 825 C C . ARG B 1 45 ? -0.341 6.656 12.227 1 98.38 45 ARG B C 1
ATOM 827 O O . ARG B 1 45 ? -0.95 7.539 12.828 1 98.38 45 ARG B O 1
ATOM 834 N N . ASP B 1 46 ? 0.951 6.465 12.312 1 98.44 46 ASP B N 1
ATOM 835 C CA . ASP B 1 46 ? 1.788 7.398 13.062 1 98.44 46 ASP B CA 1
ATOM 836 C C . ASP B 1 46 ? 1.646 8.82 12.516 1 98.44 46 ASP B C 1
ATOM 838 O O . ASP B 1 46 ? 1.684 9.781 13.281 1 98.44 46 ASP B O 1
ATOM 842 N N . SER B 1 47 ? 1.552 8.93 11.234 1 98.12 47 SER B N 1
ATOM 843 C CA . SER B 1 47 ? 1.404 10.234 10.602 1 98.12 47 SER B CA 1
ATOM 844 C C . SER B 1 47 ? 0.093 10.898 11 1 98.12 47 SER B C 1
ATOM 846 O O . SER B 1 47 ? 0.041 12.117 11.188 1 98.12 47 SER B O 1
ATOM 848 N N . ILE B 1 48 ? -0.95 10.102 11.133 1 98.06 48 ILE B N 1
ATOM 849 C CA . ILE B 1 48 ? -2.238 10.609 11.594 1 98.06 48 ILE B CA 1
ATOM 850 C C . ILE B 1 48 ? -2.094 11.172 13.008 1 98.06 48 ILE B C 1
ATOM 852 O O . ILE B 1 48 ? -2.562 12.273 13.297 1 98.06 48 ILE B O 1
ATOM 856 N N . GLU B 1 49 ? -1.403 10.398 13.789 1 97.69 49 GLU B N 1
ATOM 857 C CA . GLU B 1 49 ? -1.201 10.797 15.18 1 97.69 49 GLU B CA 1
ATOM 858 C C . GLU B 1 49 ? -0.381 12.078 15.273 1 97.69 49 GLU B C 1
ATOM 860 O O . GLU B 1 49 ? -0.682 12.961 16.078 1 97.69 49 GLU B O 1
ATOM 865 N N . GLN B 1 50 ? 0.626 12.156 14.492 1 97.25 50 GLN B N 1
ATOM 866 C CA . GLN B 1 50 ? 1.491 13.328 14.492 1 97.25 50 GLN B CA 1
ATOM 867 C C . GLN B 1 50 ? 0.719 14.586 14.094 1 97.25 50 GLN B C 1
ATOM 869 O O . GLN B 1 50 ? 0.889 15.648 14.695 1 97.25 50 GLN B O 1
ATOM 874 N N . ILE B 1 51 ? -0.098 14.484 13.195 1 96.38 51 ILE B N 1
ATOM 875 C CA . ILE B 1 51 ? -0.884 15.625 12.727 1 96.38 51 ILE B CA 1
ATOM 876 C C . ILE B 1 51 ? -1.891 16.031 13.797 1 96.38 51 ILE B C 1
ATOM 878 O O . ILE B 1 51 ? -2.08 17.219 14.055 1 96.38 51 ILE B O 1
ATOM 882 N N . THR B 1 52 ? -2.5 14.977 14.289 1 95 52 THR B N 1
ATOM 883 C CA . THR B 1 52 ? -3.508 15.219 15.32 1 95 52 THR B CA 1
ATOM 884 C C . THR B 1 52 ? -2.885 15.906 16.531 1 95 52 THR B C 1
ATOM 886 O O . THR B 1 52 ? -3.5 16.781 17.141 1 95 52 THR B O 1
ATOM 889 N N . ALA B 1 53 ? -1.657 15.492 16.812 1 95.56 53 ALA B N 1
ATOM 890 C CA . ALA B 1 53 ? -0.96 16.047 17.969 1 95.56 53 ALA B CA 1
ATOM 891 C C . ALA B 1 53 ? -0.564 17.5 17.734 1 95.56 53 ALA B C 1
ATOM 893 O O . ALA B 1 53 ? -0.312 18.234 18.688 1 95.56 53 ALA B O 1
ATOM 894 N N . GLN B 1 54 ? -0.502 17.922 16.453 1 92.44 54 GLN B N 1
ATOM 895 C CA . GLN B 1 54 ? -0.085 19.281 16.078 1 92.44 54 GLN B CA 1
ATOM 896 C C . GLN B 1 54 ? -1.289 20.203 15.922 1 92.44 54 GLN B C 1
ATOM 898 O O . GLN B 1 54 ? -1.131 21.406 15.766 1 92.44 54 GLN B O 1
ATOM 903 N N . ASP B 1 55 ? -2.51 19.766 15.852 1 83.38 55 ASP B N 1
ATOM 904 C CA . ASP B 1 55 ? -3.721 20.562 15.758 1 83.38 55 ASP B CA 1
ATOM 905 C C . ASP B 1 55 ? -4.16 21.062 17.141 1 83.38 55 ASP B C 1
ATOM 907 O O . ASP B 1 55 ? -4.645 22.188 17.266 1 83.38 55 ASP B O 1
#

Foldseek 3Di:
DPDDDDLLRVLVVLLVVLVVVLVVCVVVVPVVSNVVSVVVNVVSVVVNVVVVVVD/DPDDDDLLRVLVVLLVVLVVVLVVCVVVVPVVSNVVSVVVNVVSVVVNVVVVVVD

Organism: Brucella abortus (strain 2308) (NCBI:txid359391)

Sequence (110 aa):
MQRRATRREMFIYIEQLIDELAKLAKQAQNPMLVYLLEMAQEEARDSIEQITAQDMQRRATRREMFIYIEQLIDELAKLAKQAQNPMLVYLLEMAQEEARDSIEQITAQD

Radius of gyration: 14.96 Å; Cα contacts (8 Å, |Δi|>4): 110; chains: 2; bounding box: 28×43×34 Å